Protein AF-A0AAW7AEI0-F1 (afdb_monomer)

Secondary structure (DSSP, 8-state):
----S-B---EEEEEEETTEEEEEEE---PPPP-EEEEEESSS---TTSPPPEEEEESS-BSS----------SSS-TTT---

Solvent-accessible surface area (backbone atoms only — not comparable to full-atom values): 5853 Å² total; per-residue (Å²): 140,78,93,83,59,56,15,53,76,67,44,75,51,75,49,76,57,98,88,44,78,48,79,49,74,49,77,62,86,44,70,76,59,45,82,75,46,78,42,64,71,69,92,76,69,62,91,96,54,84,81,54,71,48,73,39,62,74,43,51,55,80,61,91,82,89,82,92,84,83,88,77,76,73,93,56,50,82,90,73,56,86,133

Radius of gyration: 22.21 Å; Cα contacts (8 Å, |Δi|>4): 95; chains: 1; bounding box: 45×20×65 Å

pLDDT: mean 96.45, std 3.44, range [74.56, 98.5]

Mean predicted aligned error: 3.82 Å

Nearest PDB structures (foldseek):
  1kri-assembly1_A  TM=3.914E-01  e=3.616E+00  Simian rotavirus A strain RRV
  8s9i-assembly1_A  TM=2.311E-01  e=3.409E+00  Tequatrovirus

Sequence (83 aa):
TTQDTIDEPDETFDLQVGGVTGTATIQDDDDAPVITEVALVGETVPEGQPAEFKVTLSNASSSDQTYTIGLVNGTAGDDDYDT

Structure (mmCIF, N/CA/C/O backbone):
data_AF-A0AAW7AEI0-F1
#
_entry.id   AF-A0AAW7AEI0-F1
#
loop_
_atom_site.group_PDB
_atom_site.id
_atom_site.type_symbol
_atom_site.label_atom_id
_atom_site.label_alt_id
_atom_site.label_comp_id
_atom_site.label_asym_id
_atom_site.label_entity_id
_atom_site.label_seq_id
_atom_site.pdbx_PDB_ins_code
_atom_site.Cartn_x
_atom_site.Cartn_y
_atom_site.Cartn_z
_atom_site.occupancy
_atom_site.B_iso_or_equiv
_atom_site.auth_seq_id
_atom_site.auth_comp_id
_atom_site.auth_asym_id
_atom_site.auth_atom_id
_atom_site.pdbx_PDB_model_num
ATOM 1 N N . THR A 1 1 ? -14.950 8.264 18.980 1.00 80.81 1 THR A N 1
ATOM 2 C CA . THR A 1 1 ? -14.426 7.815 17.686 1.00 80.81 1 THR A CA 1
ATOM 3 C C . THR A 1 1 ? -14.1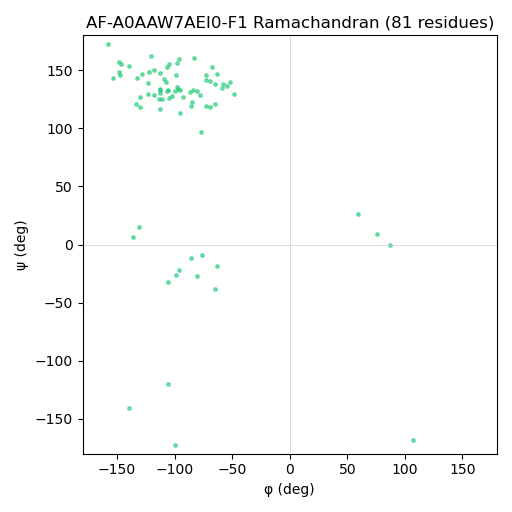18 9.051 16.870 1.00 80.81 1 THR A C 1
ATOM 5 O O . THR A 1 1 ? -14.752 10.086 17.094 1.00 80.81 1 THR A O 1
ATOM 8 N N . THR A 1 2 ? -13.137 8.970 15.986 1.00 91.50 2 THR A N 1
ATOM 9 C CA . THR A 1 2 ? -12.850 9.981 14.964 1.00 91.50 2 THR A CA 1
ATOM 10 C C . THR A 1 2 ? -12.898 9.263 13.634 1.00 91.50 2 THR A C 1
ATOM 12 O O . THR A 1 2 ? -12.309 8.202 13.532 1.00 91.50 2 THR A O 1
ATOM 15 N N . GLN A 1 3 ? -13.650 9.790 12.668 1.00 96.88 3 GLN A N 1
ATOM 16 C CA . GLN A 1 3 ? -13.595 9.245 11.317 1.00 96.88 3 GLN A CA 1
ATOM 17 C C . GLN A 1 3 ? -12.369 9.814 10.625 1.00 96.88 3 GLN A C 1
ATOM 19 O O . GLN A 1 3 ? -12.201 11.042 10.614 1.00 96.88 3 GLN A O 1
ATOM 24 N N . ASP A 1 4 ? -11.592 8.947 9.996 1.00 97.50 4 ASP A N 1
ATOM 25 C CA . ASP A 1 4 ? -10.594 9.357 9.031 1.00 97.50 4 ASP A CA 1
ATOM 26 C C . ASP A 1 4 ? -10.554 8.404 7.828 1.00 97.50 4 ASP A C 1
ATOM 28 O O . ASP A 1 4 ? -11.620 8.128 7.278 1.00 97.50 4 ASP A O 1
ATOM 32 N N . THR A 1 5 ? -9.357 8.107 7.329 1.00 98.00 5 THR A N 1
ATOM 33 C CA . THR A 1 5 ? -9.122 7.313 6.112 1.00 98.00 5 THR A CA 1
ATOM 34 C C . THR A 1 5 ? -7.994 6.293 6.312 1.00 98.00 5 THR A C 1
ATOM 36 O O . THR A 1 5 ? -7.466 5.754 5.336 1.00 98.00 5 THR A O 1
ATOM 39 N N . ILE A 1 6 ? -7.478 6.163 7.535 1.00 98.31 6 ILE A N 1
ATOM 40 C CA . ILE A 1 6 ? -6.330 5.323 7.858 1.00 98.31 6 ILE A CA 1
ATOM 41 C C . ILE A 1 6 ? -6.853 3.911 8.088 1.00 98.31 6 ILE A C 1
ATOM 43 O O . ILE A 1 6 ? -7.645 3.697 8.983 1.00 98.31 6 ILE A O 1
ATOM 47 N N . ASP A 1 7 ? -6.343 2.944 7.329 1.00 98.44 7 ASP A N 1
ATOM 48 C CA . ASP A 1 7 ? -6.617 1.528 7.597 1.00 98.44 7 ASP A CA 1
ATOM 49 C C . ASP A 1 7 ? -6.021 1.120 8.952 1.00 98.44 7 ASP A C 1
ATOM 51 O O . ASP A 1 7 ? -4.803 1.242 9.189 1.00 98.44 7 ASP A O 1
ATOM 55 N N . GLU A 1 8 ? -6.877 0.655 9.860 1.00 97.69 8 GLU A N 1
ATOM 56 C CA . GLU A 1 8 ? -6.494 0.313 11.223 1.00 97.69 8 GLU A CA 1
ATOM 57 C C . GLU A 1 8 ? -7.298 -0.840 11.842 1.00 97.69 8 GLU A C 1
ATOM 59 O O . GLU A 1 8 ? -8.382 -1.182 11.396 1.00 97.69 8 GLU A O 1
ATOM 64 N N . PRO A 1 9 ? -6.768 -1.544 12.857 1.00 97.50 9 PRO A N 1
ATOM 65 C CA . PRO A 1 9 ? -7.552 -2.570 13.535 1.00 97.50 9 PRO A CA 1
ATOM 66 C C . PRO A 1 9 ? -8.715 -1.971 14.336 1.00 97.50 9 PRO A C 1
ATOM 68 O O . PRO A 1 9 ? -8.578 -0.897 14.914 1.00 97.50 9 PRO A O 1
ATOM 71 N N . ASP A 1 10 ? -9.788 -2.749 14.516 1.00 97.56 10 ASP A N 1
ATOM 72 C CA . ASP A 1 10 ? -10.852 -2.427 15.474 1.00 97.56 10 ASP A CA 1
ATOM 73 C C . ASP A 1 10 ? -10.286 -2.053 16.858 1.00 97.56 10 ASP A C 1
ATOM 75 O O . ASP A 1 10 ? -9.522 -2.805 17.480 1.00 97.56 10 ASP A O 1
ATOM 79 N N . GLU A 1 11 ? -10.739 -0.922 17.394 1.00 97.31 11 GLU A N 1
ATOM 80 C CA . GLU A 1 11 ? -10.309 -0.412 18.692 1.00 97.31 11 GLU A CA 1
ATOM 81 C C . GLU A 1 11 ? -11.379 -0.628 19.761 1.00 97.31 11 GLU A C 1
ATOM 83 O O . GLU A 1 11 ? -12.579 -0.678 19.489 1.00 97.31 11 GLU A O 1
ATOM 88 N N . THR A 1 12 ? -10.978 -0.688 21.031 1.00 97.81 12 THR A N 1
ATOM 89 C CA . THR A 1 12 ? -11.931 -0.786 22.145 1.00 97.81 12 THR A CA 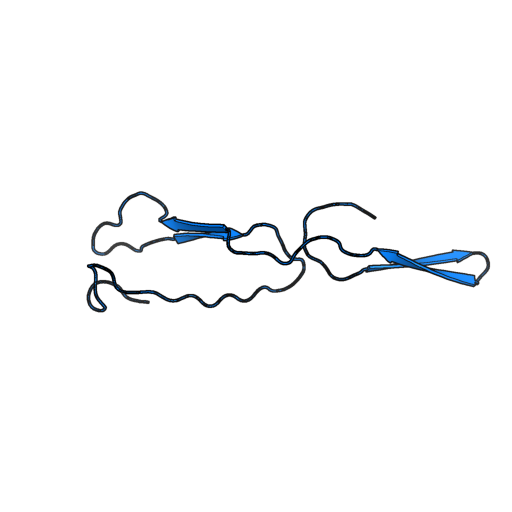1
ATOM 90 C C . THR A 1 12 ? -11.668 0.258 23.208 1.00 97.81 12 THR A C 1
ATOM 92 O O . THR A 1 12 ? -10.518 0.575 23.509 1.00 97.81 12 THR A O 1
ATOM 95 N N . PHE A 1 13 ? -12.735 0.730 23.846 1.00 97.50 13 PHE A N 1
ATOM 96 C CA . PHE A 1 13 ? -12.636 1.541 25.052 1.00 97.50 13 PHE A CA 1
ATOM 97 C C . PHE A 1 13 ? -13.717 1.156 26.060 1.00 97.50 13 PHE A C 1
ATOM 99 O O . PHE A 1 13 ? -14.798 0.686 25.701 1.00 97.50 13 PHE A O 1
ATOM 106 N N . ASP A 1 14 ? -13.427 1.397 27.334 1.00 98.25 14 ASP A N 1
ATOM 107 C CA . ASP A 1 14 ? -14.311 1.048 28.438 1.00 98.25 14 ASP A CA 1
ATOM 108 C C . ASP A 1 14 ? -14.962 2.288 29.054 1.00 98.25 14 ASP A C 1
ATOM 110 O O . ASP A 1 14 ? -14.317 3.313 29.295 1.00 98.25 14 ASP A O 1
ATOM 114 N N . LEU A 1 15 ? -16.244 2.161 29.397 1.00 98.00 15 LEU A N 1
ATOM 115 C CA . LEU A 1 15 ? -16.925 3.050 30.329 1.00 98.00 15 LEU A CA 1
ATOM 116 C C . LEU A 1 15 ? -17.111 2.328 31.665 1.00 98.00 15 LEU A C 1
ATOM 118 O O . LEU A 1 15 ? -17.727 1.263 31.727 1.00 98.00 15 LEU A O 1
ATOM 122 N N . GLN A 1 16 ? -16.644 2.945 32.750 1.00 98.25 16 GLN A N 1
ATOM 123 C CA . GLN A 1 16 ? -16.829 2.434 34.106 1.00 98.25 16 GLN A CA 1
ATOM 124 C C . GLN A 1 16 ? -17.790 3.322 34.908 1.00 98.25 16 GLN A C 1
ATOM 126 O O . GLN A 1 16 ? -17.551 4.518 35.076 1.00 98.25 16 GLN A O 1
ATOM 131 N N . VAL A 1 17 ? -18.856 2.733 35.463 1.00 97.88 17 VAL A N 1
ATOM 132 C CA . VAL A 1 17 ? -19.818 3.426 36.341 1.00 97.88 17 VAL A CA 1
ATOM 133 C C . VAL A 1 17 ? -20.084 2.574 37.576 1.00 97.88 17 VAL A C 1
ATOM 135 O O . VAL A 1 17 ? -20.525 1.433 37.474 1.00 97.88 17 VAL A O 1
ATOM 138 N N . GLY A 1 18 ? -19.801 3.112 38.765 1.00 96.94 18 GLY A N 1
ATOM 139 C CA . GLY A 1 18 ? -20.073 2.413 40.029 1.00 96.94 18 GLY A CA 1
ATOM 140 C C . GLY A 1 18 ? -19.366 1.057 40.175 1.00 96.94 18 GLY A C 1
ATOM 141 O O . GLY A 1 18 ? -19.871 0.187 40.875 1.00 96.94 18 GLY A O 1
ATOM 142 N N . GLY A 1 19 ? -18.227 0.859 39.503 1.00 96.50 19 GLY A N 1
ATOM 143 C CA . GLY A 1 19 ? -17.488 -0.409 39.514 1.00 96.50 19 GLY A CA 1
ATOM 144 C C . GLY A 1 19 ? -17.925 -1.429 38.457 1.00 96.50 19 GLY A C 1
ATOM 145 O O . GLY A 1 19 ? -17.322 -2.494 38.387 1.00 96.50 19 GLY A O 1
ATOM 146 N N . VAL A 1 20 ? -18.923 -1.115 37.627 1.00 98.31 20 VAL A N 1
ATOM 147 C CA . VAL A 1 20 ? -19.344 -1.942 36.486 1.00 98.31 20 VAL A CA 1
ATOM 148 C C . VAL A 1 20 ? -18.708 -1.404 35.207 1.00 98.31 20 VAL A C 1
ATOM 150 O O . VAL A 1 20 ? -18.713 -0.191 34.994 1.00 98.31 20 VAL A O 1
ATOM 153 N N . THR A 1 21 ? -18.189 -2.301 34.368 1.00 98.38 21 THR A N 1
ATOM 154 C CA . THR A 1 21 ? -17.559 -1.976 33.080 1.00 98.38 21 THR A CA 1
ATOM 155 C C . THR A 1 21 ? -18.479 -2.342 31.921 1.00 98.38 21 THR A C 1
ATOM 157 O O . THR A 1 21 ? -19.015 -3.450 31.882 1.00 98.38 21 THR A O 1
ATOM 160 N N . GLY A 1 22 ? -18.638 -1.419 30.973 1.00 98.50 22 GLY A N 1
ATOM 161 C CA . GLY A 1 22 ? -19.148 -1.698 29.634 1.00 98.50 22 GLY A CA 1
ATOM 162 C C . GLY A 1 22 ? -18.080 -1.370 28.595 1.00 98.50 22 GLY A C 1
ATOM 163 O O . GLY A 1 22 ? -17.536 -0.268 28.620 1.00 98.50 22 GLY A O 1
ATOM 164 N N . THR A 1 23 ? -17.804 -2.311 27.697 1.00 98.38 23 THR A N 1
ATOM 165 C CA . THR A 1 23 ? -16.833 -2.152 26.607 1.00 98.38 23 THR A CA 1
ATOM 166 C C . THR A 1 23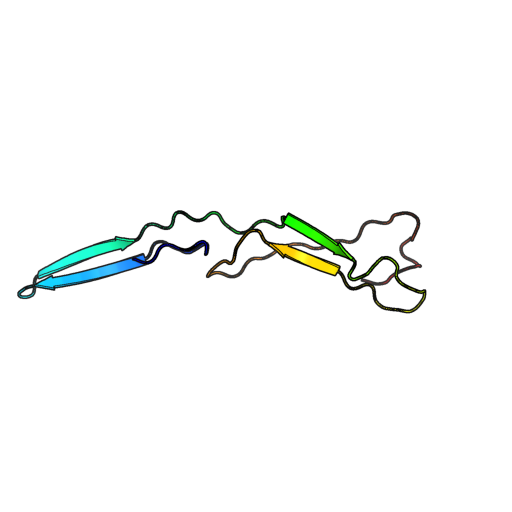 ? -17.556 -1.757 25.326 1.00 98.38 23 THR A C 1
ATOM 168 O O . THR A 1 23 ? -18.584 -2.346 24.981 1.00 98.38 23 THR A O 1
ATOM 171 N N . ALA A 1 24 ? -17.022 -0.762 24.628 1.00 98.31 24 ALA A N 1
ATOM 172 C CA . ALA A 1 24 ? -17.433 -0.375 23.288 1.00 98.31 24 ALA A CA 1
ATOM 173 C C . ALA A 1 24 ? -16.308 -0.682 22.294 1.00 98.31 24 ALA A C 1
ATOM 175 O O . ALA A 1 24 ? -15.131 -0.580 22.640 1.00 98.31 24 ALA A O 1
ATOM 176 N N . THR A 1 25 ? -16.691 -1.019 21.064 1.00 98.31 25 THR A N 1
ATOM 177 C CA . THR A 1 25 ? -15.778 -1.240 19.939 1.00 98.31 25 THR A CA 1
ATOM 178 C C . THR A 1 25 ? -15.989 -0.147 18.900 1.00 98.31 25 THR A C 1
ATOM 180 O O . THR A 1 25 ? -17.131 0.183 18.566 1.00 98.31 25 THR A O 1
ATOM 183 N N . ILE A 1 26 ? -14.891 0.412 18.414 1.00 98.25 26 ILE A N 1
ATOM 184 C CA . ILE A 1 26 ? -14.817 1.252 17.226 1.00 98.25 26 ILE A CA 1
ATOM 185 C C . ILE A 1 26 ? -14.423 0.299 16.105 1.00 98.25 26 ILE A C 1
ATOM 187 O O . ILE A 1 26 ? -13.360 -0.306 16.179 1.00 98.25 26 ILE A O 1
ATOM 191 N N . GLN A 1 27 ? -15.335 0.085 15.161 1.00 98.00 27 GLN A N 1
ATOM 192 C CA . GLN A 1 27 ? -15.055 -0.750 13.997 1.00 98.00 27 GLN A CA 1
ATOM 193 C C . GLN A 1 27 ? -14.366 0.110 12.953 1.00 98.00 27 GLN A C 1
ATOM 195 O O . GLN A 1 27 ? -14.858 1.211 12.691 1.00 98.00 27 GLN A O 1
ATOM 200 N N . ASP A 1 28 ? -13.284 -0.412 12.397 1.00 98.31 28 ASP A N 1
ATOM 201 C CA . ASP A 1 28 ? -12.636 0.188 11.241 1.00 98.31 28 ASP A CA 1
ATOM 202 C C . ASP A 1 28 ? -13.480 -0.036 9.977 1.00 98.31 28 ASP A C 1
ATOM 204 O O . ASP A 1 28 ? -14.127 -1.080 9.807 1.00 98.31 28 ASP A O 1
ATOM 208 N N . ASP A 1 29 ? -13.524 0.980 9.120 1.00 97.81 29 ASP A N 1
ATOM 209 C CA . ASP A 1 29 ? -14.228 0.948 7.838 1.00 97.81 29 ASP A CA 1
ATOM 210 C C . ASP A 1 29 ? -13.383 1.444 6.659 1.00 97.81 29 ASP A C 1
ATOM 212 O O . ASP A 1 29 ? -13.925 1.671 5.571 1.00 97.81 29 ASP A O 1
ATOM 216 N N . ASP A 1 30 ? -12.066 1.537 6.849 1.00 98.38 30 ASP A N 1
ATOM 217 C CA . ASP A 1 30 ? -11.113 1.944 5.829 1.00 98.38 30 ASP A CA 1
ATOM 218 C C . ASP A 1 30 ? -10.404 0.735 5.191 1.00 98.38 30 ASP A C 1
ATOM 220 O O . ASP A 1 30 ? -9.918 -0.179 5.845 1.00 98.38 30 ASP A O 1
ATOM 224 N N . ASP A 1 31 ? -10.341 0.706 3.858 1.00 97.62 31 ASP A N 1
ATOM 225 C CA . ASP A 1 31 ? -9.667 -0.382 3.145 1.00 97.62 31 ASP A CA 1
ATOM 226 C C . ASP A 1 31 ? -8.135 -0.277 3.273 1.00 97.62 31 ASP A C 1
ATOM 228 O O . ASP A 1 31 ? -7.552 0.812 3.197 1.00 97.62 31 ASP A O 1
ATOM 232 N N . ALA A 1 32 ? -7.462 -1.431 3.323 1.00 97.19 32 ALA A N 1
ATOM 233 C CA . ALA A 1 32 ? -6.005 -1.514 3.264 1.00 97.19 32 ALA A CA 1
ATOM 234 C C . ALA A 1 32 ? -5.420 -0.746 2.054 1.00 97.19 32 ALA A C 1
ATOM 236 O O . ALA A 1 32 ? -5.943 -0.863 0.937 1.00 97.19 32 ALA A O 1
ATOM 237 N N . PRO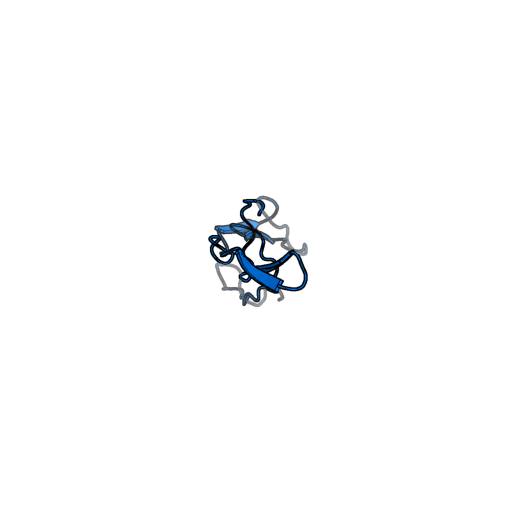 A 1 33 ? -4.286 -0.028 2.216 1.00 98.19 33 PRO A N 1
ATOM 238 C CA . PRO A 1 33 ? -3.714 0.765 1.139 1.00 98.19 33 PRO A CA 1
ATOM 239 C C . PRO A 1 33 ? -3.379 -0.043 -0.114 1.00 98.19 33 PRO A C 1
ATOM 241 O O . PRO A 1 33 ? -2.782 -1.119 -0.048 1.00 98.19 33 PRO A O 1
ATOM 244 N N . VAL A 1 34 ? -3.682 0.533 -1.277 1.00 97.31 34 VAL A N 1
ATOM 245 C CA . VAL A 1 34 ? -3.284 0.016 -2.591 1.00 97.31 34 VAL A CA 1
ATOM 246 C C . VAL A 1 34 ? -2.379 1.011 -3.313 1.00 97.31 34 VAL A C 1
ATOM 248 O O . VAL A 1 34 ? -2.500 2.223 -3.133 1.00 97.31 34 VAL A O 1
ATOM 251 N N . ILE A 1 35 ? -1.475 0.515 -4.164 1.00 98.06 35 ILE A N 1
ATOM 252 C CA . ILE A 1 35 ? -0.664 1.371 -5.041 1.00 98.06 35 ILE A CA 1
ATOM 253 C C . ILE A 1 35 ? -1.563 1.923 -6.147 1.00 98.06 35 ILE A C 1
ATOM 255 O O . ILE A 1 35 ? -2.114 1.164 -6.945 1.00 98.06 35 ILE A O 1
ATOM 259 N N . THR A 1 36 ? -1.691 3.244 -6.210 1.00 98.19 36 THR A N 1
ATOM 260 C CA . THR A 1 36 ? -2.516 3.936 -7.209 1.00 98.19 36 THR A CA 1
ATOM 261 C C . THR A 1 36 ? -1.692 4.470 -8.373 1.00 98.19 36 THR A C 1
ATOM 263 O O . THR A 1 36 ? -2.206 4.590 -9.484 1.00 98.19 36 THR A O 1
ATOM 266 N N . GLU A 1 37 ? -0.410 4.758 -8.145 1.00 98.12 37 GLU A N 1
ATOM 267 C CA . GLU A 1 37 ? 0.481 5.320 -9.157 1.00 98.12 37 GLU A CA 1
ATOM 268 C C . GLU A 1 37 ? 1.944 4.953 -8.886 1.00 98.12 37 GLU A C 1
ATOM 270 O O . GLU A 1 37 ? 2.397 4.932 -7.740 1.00 98.12 37 GLU A O 1
ATOM 275 N N . VAL A 1 38 ? 2.691 4.718 -9.968 1.00 97.56 38 VAL A N 1
ATOM 276 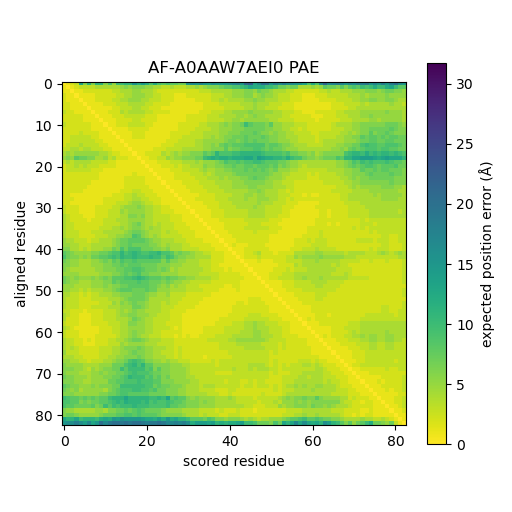C CA . VAL A 1 38 ? 4.156 4.683 -9.985 1.00 97.56 38 VAL A CA 1
ATOM 277 C C . VAL A 1 38 ? 4.609 5.583 -11.127 1.00 97.56 38 VAL A C 1
ATOM 279 O O . VAL A 1 38 ? 4.276 5.324 -12.284 1.00 97.56 38 VAL A O 1
ATOM 282 N N . ALA A 1 39 ? 5.347 6.640 -10.811 1.00 97.75 39 ALA A N 1
ATOM 283 C CA . ALA A 1 39 ? 5.763 7.643 -11.783 1.00 97.75 39 ALA A CA 1
ATOM 284 C C . ALA A 1 39 ? 7.251 7.960 -11.640 1.00 97.75 39 ALA A C 1
ATOM 286 O O . ALA A 1 39 ? 7.778 8.013 -10.528 1.00 97.75 39 ALA A O 1
ATOM 287 N N . LEU A 1 40 ? 7.924 8.204 -12.766 1.00 97.94 40 LEU A N 1
ATOM 288 C CA . LEU A 1 40 ? 9.273 8.761 -12.752 1.00 97.94 40 LEU A CA 1
ATOM 289 C C . LEU A 1 40 ? 9.225 10.177 -12.164 1.00 97.94 40 LEU A C 1
ATOM 291 O O . LEU A 1 40 ? 8.341 10.974 -12.485 1.00 97.94 40 LEU A O 1
ATOM 295 N N . VAL A 1 41 ? 10.197 10.509 -11.322 1.00 97.81 41 VAL A N 1
ATOM 296 C CA . VAL A 1 41 ? 10.424 11.886 -10.894 1.00 97.81 41 VAL A CA 1
ATOM 297 C C . VAL A 1 41 ? 11.131 12.623 -12.031 1.00 97.81 41 VAL A C 1
ATOM 299 O O . VAL A 1 41 ? 12.343 12.529 -12.209 1.00 97.81 41 VAL A O 1
ATOM 302 N N . GLY A 1 42 ? 10.343 13.343 -12.830 1.00 96.12 42 GLY A N 1
ATOM 303 C CA . GLY A 1 42 ? 10.789 14.003 -14.057 1.00 96.12 42 GLY A CA 1
ATOM 304 C C . GLY A 1 42 ? 10.273 13.298 -15.313 1.00 96.12 42 GLY A C 1
ATOM 305 O O . GLY A 1 42 ? 9.383 12.457 -15.245 1.00 96.12 42 GLY A O 1
ATOM 306 N N . GLU A 1 43 ? 10.809 13.668 -16.476 1.00 95.94 43 GLU A N 1
ATOM 307 C CA . GLU A 1 43 ? 10.348 13.134 -17.772 1.00 95.94 43 GLU A CA 1
ATOM 308 C C . GLU A 1 43 ? 11.328 12.130 -18.389 1.00 95.94 43 GLU A C 1
ATOM 310 O O . GLU A 1 43 ? 10.919 11.201 -19.080 1.00 95.94 43 GLU A O 1
ATOM 315 N N . THR A 1 44 ? 12.628 12.321 -18.156 1.00 97.00 44 THR A N 1
ATOM 316 C CA . THR A 1 44 ? 13.706 11.481 -18.692 1.00 97.00 44 THR A CA 1
ATOM 317 C C . THR A 1 44 ? 14.851 11.400 -17.689 1.00 97.00 44 THR A C 1
ATOM 319 O O . THR A 1 44 ? 15.028 12.304 -16.871 1.00 97.00 44 THR A O 1
ATOM 322 N N . VAL A 1 45 ? 15.638 10.328 -17.771 1.00 97.50 45 VAL A N 1
ATOM 323 C CA . VAL A 1 45 ? 16.841 10.127 -16.956 1.00 97.50 45 VAL A CA 1
ATOM 324 C C . VAL A 1 45 ? 18.055 10.187 -17.884 1.00 97.50 45 VAL A C 1
ATOM 326 O O . VAL A 1 45 ? 18.150 9.364 -18.795 1.00 97.50 45 VAL A O 1
ATOM 329 N N . PRO A 1 46 ? 18.965 11.164 -17.720 1.00 96.81 46 PRO A N 1
ATOM 330 C CA . PRO A 1 46 ? 20.219 11.183 -18.465 1.00 96.81 46 PRO A CA 1
ATOM 331 C C . PRO A 1 46 ? 21.088 9.966 -18.131 1.00 96.81 46 PRO A C 1
ATOM 333 O O . PRO A 1 46 ? 21.113 9.515 -16.986 1.00 96.81 46 PRO A O 1
ATOM 336 N N . GLU A 1 47 ? 21.850 9.474 -19.107 1.00 96.50 47 GLU A N 1
ATOM 337 C CA . GLU A 1 47 ? 22.762 8.344 -18.899 1.00 96.50 47 GLU A CA 1
ATOM 338 C C . GLU A 1 47 ? 23.730 8.592 -17.728 1.00 96.50 47 GLU A C 1
ATOM 340 O O . GLU A 1 47 ? 24.295 9.681 -17.566 1.00 96.50 47 GLU A O 1
ATOM 345 N N . G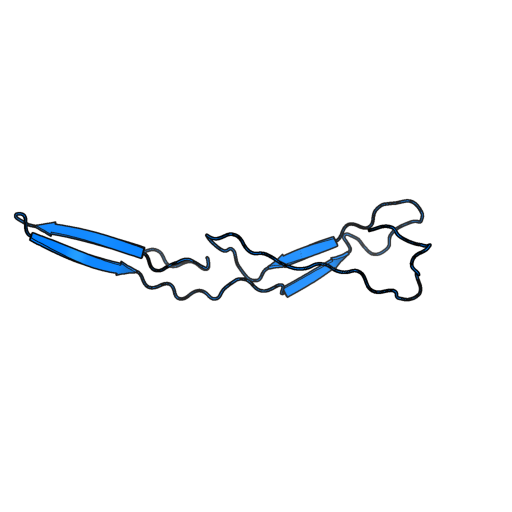LY A 1 48 ? 23.912 7.561 -16.898 1.00 95.75 48 GLY A N 1
ATOM 346 C CA . GLY A 1 48 ? 24.765 7.602 -15.710 1.00 95.75 48 GLY A CA 1
ATOM 347 C C . GLY A 1 48 ? 24.175 8.348 -14.505 1.00 95.75 48 GLY A C 1
ATOM 348 O O . GLY A 1 48 ? 24.906 8.586 -13.544 1.00 95.75 48 GLY A O 1
ATOM 349 N N . GLN A 1 49 ? 22.897 8.742 -14.539 1.00 97.06 49 GLN A N 1
ATOM 350 C CA . GLN A 1 49 ? 22.173 9.305 -13.390 1.00 97.06 49 GLN A CA 1
ATOM 351 C C . GLN A 1 49 ? 21.159 8.303 -12.816 1.00 97.06 49 GLN A C 1
ATOM 353 O O . GLN A 1 49 ? 20.656 7.458 -13.557 1.00 97.06 49 GLN A O 1
ATOM 358 N N . PRO A 1 50 ? 20.830 8.388 -11.512 1.00 95.69 50 PRO A N 1
ATOM 359 C CA . PRO A 1 50 ? 19.818 7.525 -10.917 1.00 95.69 50 PRO A CA 1
ATOM 360 C C . PRO A 1 50 ? 18.415 7.869 -11.434 1.00 95.69 50 PRO A C 1
ATOM 362 O O . PRO A 1 50 ? 18.052 9.041 -11.556 1.00 95.69 50 PRO A O 1
ATOM 365 N N . ALA A 1 51 ? 17.610 6.836 -11.676 1.00 96.12 51 ALA A N 1
ATOM 366 C CA . ALA A 1 51 ? 16.177 6.974 -11.887 1.00 96.12 51 ALA A CA 1
ATOM 367 C C . ALA A 1 51 ? 15.463 6.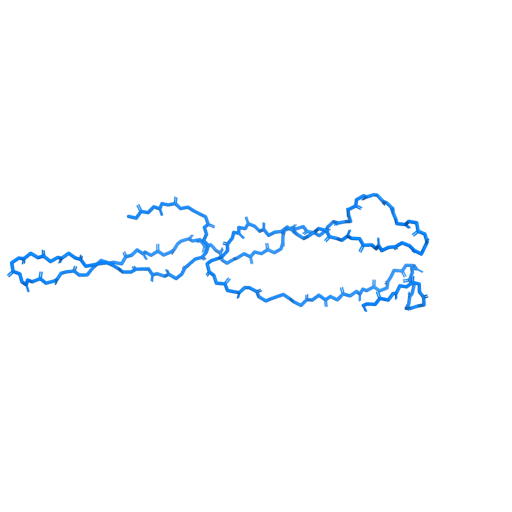963 -10.530 1.00 96.12 51 ALA A C 1
ATOM 369 O O . ALA A 1 51 ? 15.545 5.985 -9.788 1.00 96.12 51 ALA A O 1
ATOM 370 N N . GLU A 1 52 ? 14.754 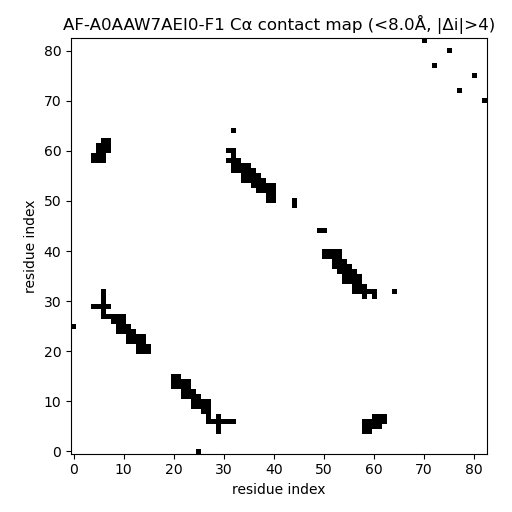8.039 -10.200 1.00 97.19 52 GLU A N 1
ATOM 371 C CA . GLU A 1 52 ? 13.937 8.109 -8.989 1.00 97.19 52 GLU A CA 1
ATOM 372 C C . GLU A 1 52 ? 12.466 7.913 -9.355 1.00 97.19 52 GLU A C 1
ATOM 374 O O . GLU A 1 52 ? 11.941 8.600 -10.231 1.00 97.19 52 GLU A O 1
ATOM 379 N N . PHE A 1 53 ? 11.793 6.981 -8.682 1.00 97.06 53 PHE A N 1
ATOM 380 C CA . PHE A 1 53 ? 10.369 6.725 -8.872 1.00 97.06 53 PHE A CA 1
ATOM 381 C C . PHE A 1 53 ? 9.591 7.109 -7.624 1.00 97.06 53 PHE A C 1
ATOM 383 O O . PHE A 1 53 ? 9.929 6.710 -6.508 1.00 97.06 53 PHE A O 1
ATOM 390 N N . LYS A 1 54 ? 8.500 7.843 -7.828 1.00 97.81 54 LYS A N 1
ATOM 391 C CA . LYS A 1 54 ? 7.506 8.107 -6.800 1.00 97.81 54 LYS A CA 1
ATOM 392 C C . LYS A 1 54 ? 6.408 7.056 -6.885 1.00 97.81 54 LYS A C 1
ATOM 394 O O . LYS A 1 54 ? 5.801 6.870 -7.938 1.00 97.81 54 LYS A O 1
ATOM 399 N N . VAL A 1 55 ? 6.133 6.418 -5.753 1.00 98.00 55 VAL A N 1
ATOM 400 C CA . VAL A 1 55 ? 4.999 5.508 -5.569 1.00 98.00 55 VAL A CA 1
ATOM 401 C C . VAL A 1 55 ? 3.952 6.212 -4.710 1.00 98.00 55 VAL A C 1
ATOM 403 O O . VAL A 1 55 ? 4.290 6.783 -3.672 1.00 98.00 55 VAL A O 1
ATOM 406 N N . THR A 1 56 ? 2.692 6.177 -5.138 1.00 97.94 56 THR A N 1
ATOM 407 C CA . THR A 1 56 ? 1.560 6.765 -4.408 1.00 97.94 56 THR A CA 1
ATOM 408 C C . THR A 1 56 ? 0.629 5.653 -3.925 1.00 97.94 56 THR A C 1
ATOM 410 O O . THR A 1 56 ? 0.252 4.777 -4.705 1.00 97.94 56 THR A O 1
ATOM 413 N N . LEU A 1 57 ? 0.262 5.691 -2.640 1.00 98.19 57 LEU A N 1
ATOM 414 C CA . LEU A 1 57 ? -0.741 4.809 -2.032 1.00 98.19 57 LEU A CA 1
ATOM 415 C C . LEU A 1 57 ? -2.106 5.512 -1.951 1.00 98.19 57 LEU A C 1
ATOM 417 O O . LEU A 1 57 ? -2.164 6.742 -1.946 1.00 98.19 57 LEU A O 1
ATOM 421 N N . SER A 1 58 ? -3.197 4.745 -1.890 1.00 98.19 58 SER A N 1
ATOM 422 C CA . SER A 1 58 ? -4.572 5.261 -1.762 1.00 98.19 58 SER A CA 1
ATOM 423 C C . SER A 1 58 ? -4.838 5.989 -0.443 1.00 98.19 58 SER A C 1
ATOM 425 O O . SER A 1 58 ? -5.531 7.004 -0.433 1.00 98.19 58 SER A O 1
ATOM 427 N N . ASN A 1 59 ? -4.278 5.479 0.648 1.00 98.19 59 ASN A N 1
ATOM 428 C CA . ASN A 1 59 ? -4.436 5.965 2.013 1.00 98.19 59 ASN A CA 1
ATOM 429 C C . ASN A 1 59 ? -3.254 5.489 2.876 1.00 98.19 59 ASN A C 1
ATOM 431 O O . ASN A 1 59 ? -2.387 4.743 2.410 1.00 98.19 59 ASN A O 1
ATOM 435 N N . ALA A 1 60 ? -3.175 5.977 4.112 1.00 98.00 60 ALA A N 1
ATOM 436 C CA . ALA A 1 60 ? -2.208 5.485 5.087 1.00 98.00 60 ALA A CA 1
ATOM 437 C C . ALA A 1 60 ? -2.735 4.211 5.769 1.00 98.00 60 ALA A C 1
ATOM 439 O O . ALA A 1 60 ? -3.933 3.958 5.759 1.00 98.00 60 ALA A O 1
ATOM 440 N N . SER A 1 61 ? -1.834 3.439 6.373 1.00 98.12 61 SER A N 1
ATOM 441 C CA . SER A 1 61 ? -2.181 2.354 7.296 1.00 98.12 61 SER A CA 1
ATOM 442 C C . SER A 1 61 ? -1.497 2.612 8.633 1.00 98.12 61 SER A C 1
ATOM 444 O O . SER A 1 61 ? -0.405 3.192 8.679 1.00 98.12 61 SER A O 1
ATOM 446 N N . SER A 1 62 ? -2.138 2.180 9.714 1.00 97.75 62 SER A N 1
ATOM 447 C CA . SER A 1 62 ? -1.561 2.131 11.063 1.00 97.75 62 SER A CA 1
ATOM 448 C C . SER A 1 62 ? -0.583 0.961 11.247 1.00 97.75 62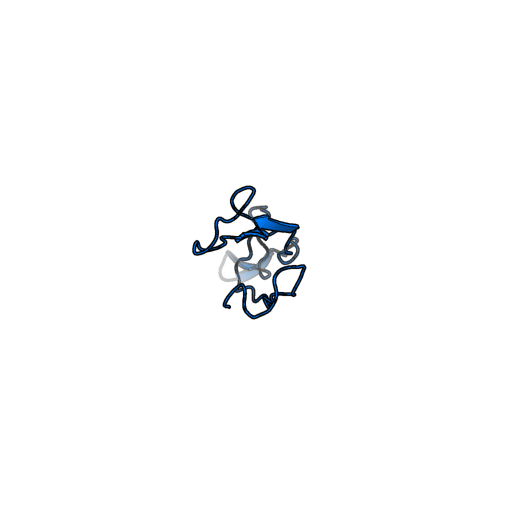 SER A C 1
ATOM 450 O O . SER A 1 62 ? 0.113 0.884 12.264 1.00 97.75 62 SER A O 1
ATOM 452 N N . SER A 1 63 ? -0.513 0.057 10.265 1.00 97.00 63 SER A N 1
ATOM 453 C CA . SER A 1 63 ? 0.322 -1.139 10.287 1.00 97.00 63 SER A CA 1
ATOM 454 C C . SER A 1 63 ? 1.326 -1.181 9.131 1.00 97.00 63 SER A C 1
ATOM 456 O O . SER A 1 63 ? 1.225 -0.448 8.144 1.00 97.00 63 SER A O 1
ATOM 458 N N . ASP A 1 64 ? 2.351 -2.023 9.281 1.00 97.69 64 ASP A N 1
ATOM 459 C CA . ASP A 1 64 ? 3.410 -2.163 8.285 1.00 97.69 64 ASP A CA 1
ATOM 460 C C . ASP A 1 64 ? 2.887 -2.832 7.005 1.00 97.69 64 ASP A C 1
ATOM 462 O O . ASP A 1 64 ? 2.536 -4.013 6.998 1.00 97.69 64 ASP A O 1
ATOM 466 N N . GLN A 1 65 ? 2.966 -2.108 5.886 1.00 96.56 65 GLN A N 1
ATOM 467 C CA . GLN A 1 65 ? 2.628 -2.630 4.563 1.00 96.56 65 GLN A CA 1
ATOM 468 C C . GLN A 1 65 ? 3.879 -3.123 3.824 1.00 96.56 65 GLN A C 1
ATOM 470 O O . GLN A 1 65 ? 4.887 -2.422 3.732 1.00 96.56 65 GLN A O 1
ATOM 475 N N . THR A 1 66 ? 3.810 -4.324 3.243 1.00 96.81 66 THR A N 1
ATOM 476 C CA . THR A 1 66 ? 4.906 -4.912 2.452 1.00 96.81 66 THR A CA 1
ATOM 477 C C . THR A 1 66 ? 4.510 -5.040 0.986 1.00 96.81 66 THR A C 1
ATOM 479 O O . THR A 1 66 ? 3.535 -5.713 0.658 1.00 96.81 66 THR A O 1
ATOM 482 N N . TYR A 1 67 ? 5.319 -4.468 0.092 1.00 96.31 67 TYR A N 1
ATOM 483 C CA . TYR A 1 67 ? 5.142 -4.559 -1.358 1.00 96.31 67 TYR A CA 1
ATOM 484 C C . TYR A 1 67 ? 6.393 -5.148 -2.009 1.00 96.31 67 TYR A C 1
ATOM 486 O O . TYR A 1 67 ? 7.516 -4.807 -1.645 1.00 96.31 67 TYR A O 1
ATOM 494 N N . THR A 1 68 ? 6.206 -6.034 -2.987 1.00 95.62 68 THR A N 1
ATOM 495 C CA . THR A 1 68 ? 7.314 -6.531 -3.814 1.00 95.62 68 THR A CA 1
ATOM 496 C C . THR A 1 68 ? 7.533 -5.589 -4.988 1.00 95.62 68 THR A C 1
ATOM 498 O O . THR A 1 68 ? 6.586 -5.249 -5.693 1.00 95.62 68 THR A O 1
ATOM 501 N N . ILE A 1 69 ? 8.785 -5.199 -5.209 1.00 93.69 69 ILE A N 1
ATOM 502 C CA . ILE A 1 69 ? 9.198 -4.361 -6.334 1.00 93.69 69 ILE A CA 1
ATOM 503 C C . ILE A 1 69 ? 9.993 -5.232 -7.307 1.00 93.69 69 ILE A C 1
ATOM 505 O O . ILE A 1 69 ? 10.751 -6.108 -6.890 1.00 93.69 69 ILE A O 1
ATOM 509 N N . GLY A 1 70 ? 9.812 -4.992 -8.603 1.00 92.94 70 GLY A N 1
ATOM 510 C CA . GLY A 1 70 ? 10.590 -5.625 -9.658 1.00 92.94 70 GLY A CA 1
ATOM 511 C C . GLY A 1 70 ? 10.739 -4.694 -10.854 1.00 92.94 70 GLY A C 1
ATOM 512 O O . GLY A 1 70 ? 9.846 -3.892 -11.132 1.00 92.94 70 GLY A O 1
ATOM 513 N N . LEU A 1 71 ? 11.867 -4.811 -11.550 1.00 93.56 71 LEU A N 1
ATOM 514 C CA . LEU A 1 71 ? 12.115 -4.139 -12.823 1.00 93.56 71 LEU A CA 1
ATOM 515 C C . LEU A 1 71 ? 11.852 -5.118 -13.972 1.00 93.56 71 LEU A C 1
ATOM 517 O O . LEU A 1 71 ? 12.070 -6.324 -13.844 1.00 93.56 71 LEU A O 1
ATOM 521 N N . VAL A 1 72 ? 11.340 -4.597 -15.085 1.00 93.81 72 VAL A N 1
ATOM 522 C CA . VAL A 1 72 ? 11.074 -5.366 -16.304 1.00 93.81 72 VAL A CA 1
ATOM 523 C C . VAL A 1 72 ? 11.701 -4.621 -17.472 1.00 93.81 72 VAL A C 1
ATOM 525 O O . VAL A 1 72 ? 11.409 -3.443 -17.677 1.00 93.81 72 VAL A O 1
ATOM 528 N N . ASN A 1 73 ? 12.526 -5.322 -18.251 1.00 96.25 73 ASN A N 1
ATOM 529 C CA . ASN A 1 73 ? 13.192 -4.751 -19.418 1.00 96.25 73 ASN A CA 1
ATOM 530 C C . ASN A 1 73 ? 12.195 -4.211 -20.447 1.00 96.25 73 ASN A C 1
ATOM 532 O O . ASN A 1 73 ? 11.221 -4.873 -20.816 1.00 96.25 73 ASN A O 1
ATOM 536 N N . GLY A 1 74 ? 12.500 -3.013 -20.941 1.00 94.81 74 GLY A N 1
ATOM 537 C CA . GLY A 1 74 ? 11.868 -2.410 -22.108 1.00 94.81 74 GLY A CA 1
ATOM 538 C C . GLY A 1 74 ? 12.831 -2.454 -23.290 1.00 94.81 74 GLY A C 1
ATOM 539 O O . GLY A 1 74 ? 13.263 -3.521 -23.717 1.00 94.81 74 GLY A O 1
ATOM 540 N N . THR A 1 75 ? 13.179 -1.281 -23.822 1.00 96.62 75 THR A N 1
ATOM 541 C CA . THR A 1 75 ? 14.294 -1.149 -24.775 1.00 96.62 75 THR A CA 1
ATOM 542 C C . THR A 1 75 ? 15.654 -1.098 -24.085 1.00 96.62 75 THR A C 1
ATOM 544 O O . THR A 1 75 ? 16.638 -1.473 -24.708 1.00 96.62 75 THR A O 1
ATOM 547 N N . ALA A 1 76 ? 15.692 -0.628 -22.834 1.00 96.25 76 ALA A N 1
ATOM 548 C CA . ALA A 1 76 ? 16.837 -0.775 -21.946 1.00 96.25 76 ALA A CA 1
ATOM 549 C C . ALA A 1 76 ? 16.839 -2.205 -21.384 1.00 96.25 76 ALA A C 1
ATOM 551 O O . ALA A 1 76 ? 15.793 -2.681 -20.921 1.00 96.25 76 ALA A O 1
ATOM 552 N N . GLY A 1 77 ? 17.975 -2.883 -21.501 1.00 95.50 77 GLY A N 1
ATOM 553 C CA . GLY A 1 77 ? 18.207 -4.233 -21.000 1.00 95.50 77 GLY A CA 1
ATOM 554 C C . GLY A 1 77 ? 18.958 -4.245 -19.670 1.00 95.50 77 GLY A C 1
ATOM 555 O O . GLY A 1 77 ? 19.237 -3.201 -19.089 1.00 95.50 77 GLY A O 1
ATOM 556 N N . ASP A 1 78 ? 19.341 -5.444 -19.234 1.00 94.06 78 ASP A N 1
ATOM 557 C CA . ASP A 1 78 ? 20.042 -5.663 -17.959 1.00 94.06 78 ASP A CA 1
ATOM 558 C C . ASP A 1 78 ? 21.428 -4.987 -17.893 1.00 94.06 78 ASP A C 1
ATOM 560 O O . ASP A 1 78 ? 21.969 -4.808 -16.810 1.00 94.06 78 ASP A O 1
ATOM 564 N N . ASP A 1 79 ? 22.011 -4.614 -19.038 1.00 94.94 79 ASP A N 1
ATOM 565 C CA . ASP A 1 79 ? 23.298 -3.907 -19.107 1.00 94.94 79 ASP A CA 1
ATOM 566 C C . ASP A 1 79 ? 23.151 -2.374 -18.964 1.00 94.94 79 ASP A C 1
ATOM 568 O O . ASP A 1 79 ? 24.154 -1.671 -18.824 1.00 94.94 79 ASP A O 1
ATOM 572 N N . ASP A 1 80 ? 21.925 -1.839 -19.035 1.00 95.94 80 ASP A N 1
ATOM 573 C CA . ASP A 1 80 ? 21.661 -0.391 -19.063 1.00 95.94 80 ASP A CA 1
ATOM 574 C C . ASP A 1 80 ? 21.325 0.190 -17.683 1.00 95.94 80 ASP A C 1
ATOM 576 O O . ASP A 1 80 ? 21.446 1.399 -17.465 1.00 95.94 80 ASP A O 1
ATOM 580 N N . TYR A 1 81 ? 20.874 -0.649 -16.751 1.00 94.25 81 TYR A N 1
ATOM 581 C CA . TYR A 1 81 ? 20.512 -0.234 -15.405 1.00 94.25 81 TYR A CA 1
ATOM 582 C C . TYR A 1 81 ? 20.797 -1.337 -14.389 1.00 94.25 81 TYR A C 1
ATOM 584 O O . TYR A 1 81 ? 20.615 -2.521 -14.657 1.00 94.25 81 TYR A O 1
ATOM 592 N N . ASP A 1 82 ? 21.193 -0.916 -13.193 1.00 88.25 82 ASP A N 1
ATOM 593 C CA . ASP A 1 82 ? 21.345 -1.793 -12.038 1.00 88.25 82 ASP A CA 1
ATOM 594 C C . ASP A 1 82 ? 20.075 -1.756 -11.166 1.00 88.25 82 ASP A C 1
ATOM 596 O O . ASP A 1 82 ? 19.286 -0.806 -11.222 1.00 88.25 82 ASP A O 1
ATOM 600 N N . THR A 1 83 ? 19.892 -2.789 -10.340 1.00 74.56 83 THR A N 1
ATOM 601 C CA . THR A 1 83 ? 18.864 -2.865 -9.281 1.00 74.56 83 THR A CA 1
ATOM 602 C C . THR A 1 83 ? 19.429 -2.531 -7.912 1.00 74.56 83 THR A C 1
ATOM 604 O O . THR A 1 83 ? 20.505 -3.093 -7.594 1.00 74.56 83 THR A O 1
#

Foldseek 3Di:
DDDDQAAEQKDKDWDDDPNDIDIDIDHDDHDDKDWPDKAWPDDDDPQPGDTDIDTDIPHHYPDDDDDDDDDDDDVDDPVRDDD